Protein AF-A0A378MDT6-F1 (afdb_monomer)

Structure (mmCIF, N/CA/C/O backbone):
data_AF-A0A378MDT6-F1
#
_entry.id   AF-A0A378MDT6-F1
#
loop_
_atom_site.group_PDB
_atom_site.id
_atom_site.type_symbol
_atom_site.label_atom_id
_atom_site.label_alt_id
_atom_site.label_comp_id
_atom_site.label_asym_id
_atom_site.label_entity_id
_atom_site.label_seq_id
_atom_site.pdbx_PDB_ins_code
_atom_site.Cartn_x
_atom_site.Cartn_y
_atom_site.Cartn_z
_atom_site.occupancy
_atom_site.B_iso_or_equiv
_atom_site.auth_seq_id
_atom_site.auth_comp_id
_atom_site.auth_asym_id
_atom_site.auth_atom_id
_atom_site.pdbx_PDB_model_num
ATOM 1 N N . MET A 1 1 ? -18.831 38.011 53.183 1.00 43.97 1 MET A N 1
ATOM 2 C CA . MET A 1 1 ? -19.296 38.292 51.802 1.00 43.97 1 MET A CA 1
ATOM 3 C C . MET A 1 1 ? -18.831 37.272 50.741 1.00 43.97 1 MET A C 1
ATOM 5 O O . MET A 1 1 ? -19.316 37.333 49.619 1.00 43.97 1 MET A O 1
ATOM 9 N N . PHE A 1 2 ? -17.967 36.294 51.073 1.00 50.47 2 PHE A N 1
ATOM 10 C CA . PHE A 1 2 ? -17.431 35.309 50.110 1.00 50.47 2 PHE A CA 1
ATOM 11 C C . PHE A 1 2 ? -18.243 34.005 49.962 1.00 50.47 2 PHE A C 1
ATOM 13 O O . PHE A 1 2 ? -18.120 33.331 48.944 1.00 50.47 2 PHE A O 1
ATOM 20 N N . LYS A 1 3 ? -19.135 33.675 50.913 1.00 54.75 3 LYS A N 1
ATOM 21 C CA . LYS A 1 3 ? -19.922 32.421 50.893 1.00 54.75 3 LYS A CA 1
ATOM 22 C C . LYS A 1 3 ? -20.887 32.310 49.699 1.00 54.75 3 LYS A C 1
ATOM 24 O O . LYS A 1 3 ? -21.081 31.222 49.180 1.00 54.75 3 LYS A O 1
ATOM 29 N N . ARG A 1 4 ? -21.452 33.433 49.230 1.00 60.38 4 ARG A N 1
ATOM 30 C CA . ARG A 1 4 ? -22.371 33.453 48.073 1.00 60.38 4 ARG A CA 1
ATOM 31 C C . ARG A 1 4 ? -21.627 33.294 46.744 1.00 60.38 4 ARG A C 1
ATOM 33 O O . ARG A 1 4 ? -22.060 32.520 45.909 1.00 60.38 4 ARG A O 1
ATOM 40 N N . LYS A 1 5 ? -20.482 33.968 46.570 1.00 58.41 5 LYS A N 1
ATOM 41 C CA . LYS A 1 5 ? -19.664 33.891 45.343 1.00 58.41 5 LYS A CA 1
ATOM 42 C C . LYS A 1 5 ? -18.948 32.541 45.202 1.00 58.41 5 LYS A C 1
ATOM 44 O O . LYS A 1 5 ? -18.897 32.004 44.104 1.00 58.41 5 LYS A O 1
ATOM 49 N N . GLY A 1 6 ? -18.474 31.963 46.312 1.00 64.88 6 GLY A N 1
ATOM 50 C CA . GLY A 1 6 ? -17.881 30.620 46.322 1.00 64.88 6 GLY A CA 1
ATOM 51 C C . GLY A 1 6 ? -18.881 29.518 45.960 1.00 64.88 6 GLY A C 1
ATOM 52 O O . GLY A 1 6 ? -18.526 28.580 45.255 1.00 64.88 6 GLY A O 1
ATOM 53 N N . PHE A 1 7 ? -20.150 29.675 46.353 1.00 73.88 7 PHE A N 1
ATOM 54 C CA . PHE A 1 7 ? -21.223 28.764 45.953 1.00 73.88 7 PHE A CA 1
ATOM 55 C C . PHE A 1 7 ? -21.464 28.783 44.434 1.00 73.88 7 PHE A C 1
ATOM 57 O O . PHE A 1 7 ? -21.555 27.724 43.818 1.00 73.88 7 PHE A O 1
ATOM 64 N N . TYR A 1 8 ? -21.461 29.965 43.804 1.00 78.81 8 TYR A N 1
ATOM 65 C CA . TYR A 1 8 ? -21.581 30.077 42.344 1.00 78.81 8 TYR A CA 1
ATOM 66 C C . TYR A 1 8 ? -20.387 29.466 41.594 1.00 78.81 8 TYR A C 1
ATOM 68 O O . TYR A 1 8 ? -20.585 28.801 40.581 1.00 78.81 8 TYR A O 1
ATOM 76 N N . ILE A 1 9 ? -19.162 29.626 42.109 1.00 79.56 9 ILE A N 1
ATOM 77 C CA . ILE A 1 9 ? -17.958 29.013 41.517 1.00 79.56 9 ILE A CA 1
ATOM 78 C C . ILE A 1 9 ? -18.012 27.482 41.634 1.00 79.56 9 ILE A C 1
ATOM 80 O O . ILE A 1 9 ? -17.673 26.779 40.685 1.00 79.56 9 ILE A O 1
ATOM 84 N N . SER A 1 10 ? -18.507 26.958 42.759 1.00 76.44 10 SER A N 1
ATOM 85 C CA . SER A 1 10 ? -18.680 25.515 42.951 1.00 76.44 10 SER A CA 1
ATOM 86 C C . SER A 1 10 ? -19.732 24.920 42.011 1.00 76.44 10 SER A C 1
ATOM 88 O O . SER A 1 10 ? -19.520 23.830 41.489 1.00 76.44 10 SER A O 1
ATOM 90 N N . ILE A 1 11 ? -20.841 25.622 41.758 1.00 79.50 11 ILE A N 1
ATOM 91 C CA . ILE A 1 11 ? -21.872 25.170 40.810 1.00 79.50 11 ILE A CA 1
ATOM 92 C C . ILE A 1 11 ? -21.341 25.183 39.371 1.00 79.50 11 ILE A C 1
ATOM 94 O O . ILE A 1 11 ? -21.572 24.234 38.622 1.00 79.50 11 ILE A O 1
ATOM 98 N N . LEU A 1 12 ? -20.586 26.219 38.991 1.00 80.31 12 LEU A N 1
ATOM 99 C CA . LEU A 1 12 ? -19.986 26.321 37.659 1.00 80.31 12 LEU A CA 1
ATOM 100 C C . LEU A 1 12 ? -18.973 25.192 37.393 1.00 80.31 12 LEU A C 1
ATOM 102 O O . LEU A 1 12 ? -18.952 24.629 36.300 1.00 80.31 12 LEU A O 1
ATOM 106 N N . ALA A 1 13 ? -18.181 24.816 38.402 1.00 80.06 13 ALA A N 1
ATOM 107 C CA . ALA A 1 13 ? -17.231 23.708 38.308 1.00 80.06 13 ALA A CA 1
ATOM 108 C C . ALA A 1 13 ? -17.928 22.343 38.147 1.00 80.06 13 ALA A C 1
ATOM 110 O O . ALA A 1 13 ? -17.474 21.502 37.373 1.00 80.06 13 ALA A O 1
ATOM 111 N N . ILE A 1 14 ? -19.061 22.135 38.827 1.00 79.06 14 ILE A N 1
ATOM 112 C CA . ILE A 1 14 ? -19.852 20.900 38.714 1.00 79.06 14 ILE A CA 1
ATOM 113 C C . ILE A 1 14 ? -20.495 20.787 37.324 1.00 79.06 14 ILE A C 1
ATOM 115 O O . ILE A 1 14 ? -20.465 19.715 36.727 1.00 79.06 14 ILE A O 1
ATOM 119 N N . MET A 1 15 ? -21.007 21.888 36.766 1.00 76.12 15 MET A N 1
ATOM 120 C CA . MET A 1 15 ? -21.584 21.904 35.415 1.00 76.12 15 MET A CA 1
ATOM 121 C C . MET A 1 15 ? -20.553 21.506 34.344 1.00 76.12 15 MET A C 1
ATOM 123 O O . MET A 1 15 ? -20.869 20.747 33.431 1.00 76.12 15 MET A O 1
ATOM 127 N N . MET A 1 16 ? -19.304 21.968 34.477 1.00 73.69 16 MET A N 1
ATOM 128 C CA . MET A 1 16 ? -18.232 21.646 33.528 1.00 73.69 16 MET A CA 1
ATOM 129 C C . MET A 1 16 ? -17.856 20.149 33.555 1.00 73.69 16 MET A C 1
ATOM 131 O O . MET A 1 16 ? -17.535 19.576 32.515 1.00 73.69 16 MET A O 1
ATOM 135 N N . LEU A 1 17 ? -17.972 19.488 34.713 1.00 70.06 17 LEU A N 1
ATOM 136 C CA . LEU A 1 17 ? -17.738 18.044 34.854 1.00 70.06 17 LEU A CA 1
ATOM 137 C C . LEU A 1 17 ? -18.827 17.191 34.178 1.00 70.06 17 LEU A C 1
ATOM 139 O O . LEU A 1 17 ? -18.523 16.112 33.671 1.00 70.06 17 LEU A O 1
ATOM 143 N N . VAL A 1 18 ? -20.076 17.670 34.116 1.00 72.19 18 VAL A N 1
ATOM 144 C CA . VAL A 1 18 ? -21.192 16.952 33.462 1.00 72.19 18 VAL A CA 1
ATOM 145 C C . VAL A 1 18 ? -21.031 16.911 31.937 1.00 72.19 18 VAL A C 1
ATOM 147 O O . VAL A 1 18 ? -21.419 15.934 31.300 1.00 72.19 18 VAL A O 1
ATOM 150 N N . VAL A 1 19 ? -20.401 17.925 31.334 1.00 72.88 19 VAL A N 1
ATOM 151 C CA . VAL A 1 19 ? -20.134 17.934 29.882 1.00 72.88 19 VAL A CA 1
ATOM 152 C C . VAL A 1 19 ? -19.089 16.875 29.500 1.00 72.88 19 VAL A C 1
ATOM 154 O O . VAL A 1 19 ? -19.165 16.297 28.418 1.00 72.88 19 VAL A O 1
ATOM 157 N N . LEU A 1 20 ? -18.150 16.555 30.398 1.00 66.56 20 LEU A N 1
ATOM 158 C CA . LEU A 1 20 ? -17.096 15.572 30.131 1.00 66.56 20 LEU A CA 1
ATOM 159 C C . LEU A 1 20 ? -17.600 14.119 30.209 1.00 66.56 20 LEU A C 1
ATOM 161 O O . LEU A 1 20 ? -17.114 13.257 29.477 1.00 66.56 20 LEU A O 1
ATOM 165 N N . THR A 1 21 ? -18.601 13.830 31.048 1.00 69.25 21 THR A N 1
ATOM 166 C CA . THR A 1 21 ? -19.171 12.474 31.177 1.00 69.25 21 THR A CA 1
ATOM 167 C C . THR A 1 21 ? -20.159 12.120 30.061 1.00 69.25 21 THR A C 1
ATOM 169 O O . THR A 1 21 ? -20.397 10.937 29.823 1.00 69.25 21 THR A O 1
ATOM 172 N N . ALA A 1 22 ? -20.666 13.106 29.311 1.00 64.56 22 ALA A N 1
ATOM 173 C CA . ALA A 1 22 ? -21.559 12.893 28.167 1.00 64.56 22 ALA A CA 1
ATOM 174 C C . ALA A 1 22 ? -20.856 12.317 26.920 1.00 64.56 22 ALA A C 1
ATOM 176 O O . ALA A 1 22 ? -21.524 11.813 26.020 1.00 64.56 22 ALA A O 1
ATOM 177 N N . CYS A 1 23 ? -19.517 12.326 26.875 1.00 65.00 23 CYS A N 1
ATOM 178 C CA . CYS A 1 23 ? -18.753 11.647 25.823 1.00 65.00 23 CYS A CA 1
ATOM 179 C C . CYS A 1 23 ? -18.492 10.159 26.137 1.00 65.00 23 CYS A C 1
ATOM 181 O O . CYS A 1 23 ? -17.949 9.433 25.303 1.00 65.00 23 CYS A O 1
ATOM 183 N N . GLN A 1 24 ? -18.916 9.655 27.306 1.00 58.62 24 GLN A N 1
ATOM 184 C CA . GLN A 1 24 ? -18.985 8.213 27.525 1.00 58.62 24 GLN A CA 1
ATOM 185 C C . GLN A 1 24 ? -20.258 7.684 26.858 1.00 58.62 24 GLN A C 1
ATOM 187 O O . GLN A 1 24 ? -21.289 7.481 27.498 1.00 58.62 24 GLN A O 1
ATOM 192 N N . SER A 1 25 ? -20.170 7.442 25.549 1.00 51.56 25 SER A N 1
ATOM 193 C CA . SER A 1 25 ? -21.108 6.575 24.844 1.00 51.56 25 SER A CA 1
ATOM 194 C C . SER A 1 25 ? -21.061 5.196 25.505 1.00 51.56 25 SER A C 1
ATOM 196 O O . SER A 1 25 ? -20.218 4.350 25.199 1.00 51.56 25 SER A O 1
ATOM 198 N N . LYS A 1 26 ? -21.949 4.985 26.479 1.00 52.12 26 LYS A N 1
ATOM 199 C CA . LY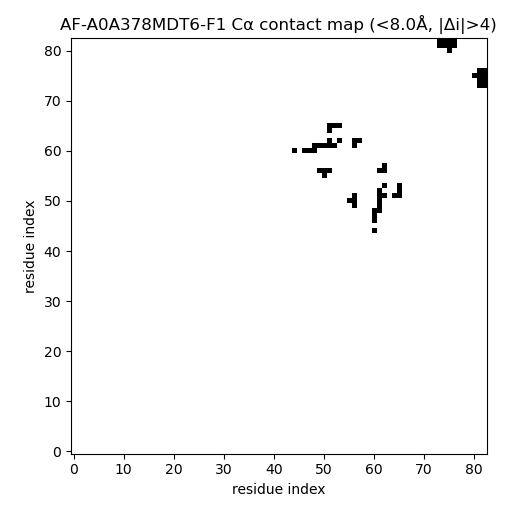S A 1 26 ? -22.216 3.688 27.086 1.00 52.12 26 LYS A CA 1
ATOM 200 C C . LYS A 1 26 ? -23.013 2.873 26.077 1.00 52.12 26 LYS A C 1
ATOM 202 O O . LYS A 1 26 ? -24.210 2.650 26.228 1.00 52.12 26 LYS A O 1
ATOM 207 N N . ASN A 1 27 ? -22.328 2.433 25.028 1.00 49.47 27 ASN A N 1
ATOM 208 C CA . ASN A 1 27 ? -22.768 1.274 24.285 1.00 49.47 27 ASN A CA 1
ATOM 209 C C . ASN A 1 27 ? -22.714 0.113 25.278 1.00 49.47 27 ASN A C 1
ATOM 211 O O . ASN A 1 27 ? -21.637 -0.380 25.616 1.00 49.47 27 ASN A O 1
ATOM 215 N N . THR A 1 28 ? -23.875 -0.313 25.778 1.00 52.25 28 THR A N 1
ATOM 216 C CA . THR A 1 28 ? -24.048 -1.675 26.286 1.00 52.25 28 THR A CA 1
ATOM 217 C C . THR A 1 28 ? -23.850 -2.599 25.093 1.00 52.25 28 THR A C 1
ATOM 219 O O . THR A 1 28 ? -24.793 -3.122 24.506 1.00 52.25 28 THR A O 1
ATOM 222 N N . THR A 1 29 ? -22.596 -2.768 24.687 1.00 50.97 29 THR A N 1
ATOM 223 C CA . THR A 1 29 ? -22.196 -3.862 23.830 1.00 50.97 29 THR A CA 1
ATOM 224 C C . THR A 1 29 ? -22.265 -5.068 24.739 1.00 50.97 29 THR A C 1
ATOM 226 O O . THR A 1 29 ? -21.330 -5.366 25.482 1.00 50.97 29 THR A O 1
ATOM 229 N N . GLN A 1 30 ? -23.424 -5.725 24.737 1.00 52.53 30 GLN A N 1
ATOM 230 C CA . GLN A 1 30 ? -23.527 -7.115 25.127 1.00 52.53 30 GLN A CA 1
ATOM 231 C C . GLN A 1 30 ? -22.396 -7.820 24.387 1.00 52.53 30 GLN A C 1
ATOM 233 O O . GLN A 1 30 ? -22.428 -7.956 23.163 1.00 52.53 30 GLN A O 1
ATOM 238 N N . SER A 1 31 ? -21.332 -8.140 25.124 1.00 51.28 31 SER A N 1
ATOM 239 C CA . SER A 1 31 ? -20.183 -8.857 24.601 1.00 51.28 31 SER A CA 1
ATOM 240 C C . SER A 1 31 ? -20.651 -10.283 24.369 1.00 51.28 31 SER A C 1
ATOM 242 O O . SER A 1 31 ? -20.378 -11.197 25.144 1.00 51.28 31 SER A O 1
ATOM 244 N N . ASN A 1 32 ? -21.421 -10.464 23.297 1.00 53.50 32 ASN A N 1
ATOM 245 C CA . ASN A 1 32 ? -21.467 -11.719 22.597 1.00 53.50 32 ASN A CA 1
ATOM 246 C C . ASN A 1 32 ? -20.035 -11.936 22.139 1.00 53.50 32 ASN A C 1
ATOM 248 O O . ASN A 1 32 ? -19.596 -11.439 21.101 1.00 53.50 32 ASN A O 1
ATOM 252 N N . LYS A 1 33 ? -19.304 -12.687 22.961 1.00 56.59 33 LYS A N 1
ATOM 253 C CA . LYS A 1 33 ? -18.062 -13.368 22.622 1.00 56.59 33 LYS A CA 1
ATOM 254 C C . LYS A 1 33 ? -18.399 -14.457 21.594 1.00 56.59 33 LYS A C 1
ATOM 256 O O . LYS A 1 33 ? -18.149 -15.635 21.803 1.00 56.59 33 LYS A O 1
ATOM 261 N N . ALA A 1 34 ? -19.055 -14.061 20.503 1.00 62.53 34 ALA A N 1
ATOM 262 C CA . ALA A 1 34 ? -19.164 -14.856 19.307 1.00 62.53 34 ALA A CA 1
ATOM 263 C C . ALA A 1 34 ? -17.725 -15.022 18.845 1.00 62.53 34 ALA A C 1
ATOM 265 O O . ALA A 1 34 ? -17.036 -14.033 18.587 1.00 62.53 34 ALA A O 1
ATOM 266 N N . ASN A 1 35 ? -17.257 -16.264 18.864 1.00 68.00 35 ASN A N 1
ATOM 267 C CA . ASN A 1 35 ? -15.970 -16.649 18.326 1.00 68.00 35 ASN A CA 1
ATOM 268 C C . ASN A 1 35 ? -15.957 -16.197 16.859 1.00 68.00 35 ASN A C 1
ATOM 270 O O . ASN A 1 35 ? -16.577 -16.837 16.010 1.00 68.00 35 ASN A O 1
ATOM 274 N N . LYS A 1 36 ? -15.413 -15.002 16.590 1.00 75.12 36 LYS A N 1
ATOM 275 C CA . LYS A 1 36 ? -15.474 -14.406 15.258 1.00 75.12 36 LYS A CA 1
ATOM 276 C C . LYS A 1 36 ? -14.647 -15.306 14.346 1.00 75.12 36 LYS A C 1
ATOM 278 O O . LYS A 1 36 ? -13.498 -15.586 14.695 1.00 75.12 36 LYS A O 1
ATOM 283 N N . PRO A 1 37 ? -15.204 -15.777 13.220 1.00 82.31 37 PRO A N 1
ATOM 284 C CA . PRO A 1 37 ? -14.424 -16.558 12.275 1.00 82.31 37 PRO A CA 1
ATOM 285 C C . PRO A 1 37 ? -13.199 -15.747 11.841 1.00 82.31 37 PRO A C 1
ATOM 287 O O . PRO A 1 37 ? -13.259 -14.516 11.757 1.00 82.31 37 PRO A O 1
ATOM 290 N N . ALA A 1 38 ? -12.084 -16.435 11.601 1.00 87.62 38 ALA A N 1
ATOM 291 C CA . ALA A 1 38 ? -10.858 -15.791 11.155 1.00 87.62 38 ALA A CA 1
ATOM 292 C C . ALA A 1 38 ? -11.124 -15.028 9.847 1.00 87.62 38 ALA A C 1
ATOM 294 O O . ALA A 1 38 ? -11.604 -15.602 8.870 1.00 87.62 38 ALA A O 1
ATOM 295 N N . GLN A 1 39 ? -10.823 -13.730 9.834 1.00 91.56 39 GLN A N 1
ATOM 296 C CA . GLN A 1 39 ? -10.953 -12.896 8.643 1.00 91.56 39 GLN A CA 1
ATOM 297 C C . GLN A 1 39 ? -9.713 -13.095 7.766 1.00 91.56 39 GLN A C 1
ATOM 299 O O . GLN A 1 39 ? -8.765 -12.317 7.823 1.00 91.56 39 GLN A O 1
ATOM 304 N N . VAL A 1 40 ? -9.713 -14.179 6.993 1.00 93.31 40 VAL A N 1
ATOM 305 C CA . VAL A 1 40 ? -8.636 -14.530 6.060 1.00 93.31 40 VAL A CA 1
ATOM 306 C C . VAL A 1 40 ? -9.176 -14.454 4.640 1.00 93.31 40 VAL A C 1
ATOM 308 O O . VAL A 1 40 ? -10.245 -14.986 4.347 1.00 93.31 40 VAL A O 1
ATOM 311 N N . VAL A 1 41 ? -8.432 -13.789 3.759 1.00 92.19 41 VAL A N 1
ATOM 312 C CA . VAL A 1 41 ? -8.751 -13.683 2.334 1.00 92.19 41 VAL A CA 1
ATOM 313 C C . VAL A 1 41 ? -7.616 -14.323 1.546 1.00 92.19 41 VAL A C 1
ATOM 315 O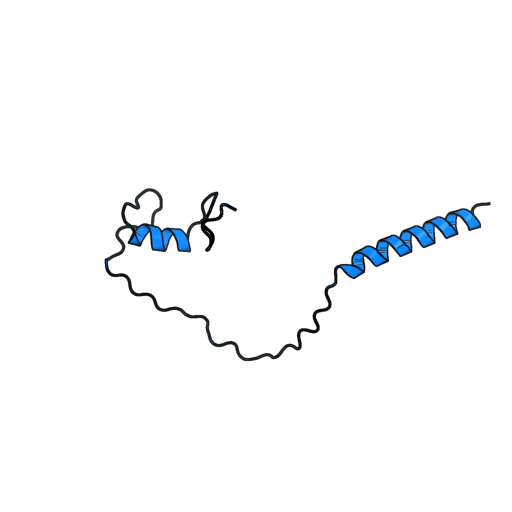 O . VAL A 1 41 ? -6.461 -13.943 1.709 1.00 92.19 41 VAL A O 1
ATOM 318 N N . ASN A 1 42 ? -7.955 -15.283 0.686 1.00 93.25 42 ASN A N 1
ATOM 319 C CA . ASN A 1 42 ? -7.014 -15.906 -0.241 1.00 93.25 42 ASN A CA 1
ATOM 320 C C . ASN A 1 42 ? -7.163 -15.233 -1.608 1.00 93.25 42 ASN A C 1
ATOM 322 O O . ASN A 1 42 ? -8.247 -15.263 -2.190 1.00 93.25 42 ASN A O 1
ATOM 326 N N . ILE A 1 43 ? -6.088 -14.623 -2.106 1.00 90.94 43 ILE A N 1
ATOM 327 C CA . ILE A 1 43 ? -6.060 -13.912 -3.391 1.00 90.94 43 ILE A CA 1
ATOM 328 C C . ILE A 1 43 ? -5.047 -14.604 -4.303 1.00 90.94 43 ILE A C 1
ATOM 330 O O . ILE A 1 43 ? -3.967 -14.984 -3.854 1.00 90.94 43 ILE A O 1
ATOM 334 N N . MET A 1 44 ? -5.406 -14.776 -5.574 1.00 92.69 44 MET A N 1
ATOM 335 C CA . MET A 1 44 ? -4.525 -15.314 -6.608 1.00 92.69 44 MET A CA 1
ATOM 336 C C . MET A 1 44 ? -4.148 -14.199 -7.579 1.00 92.69 44 MET A C 1
ATOM 338 O O . MET A 1 44 ? -5.023 -13.488 -8.071 1.00 92.69 44 MET A O 1
ATOM 342 N N . GLU A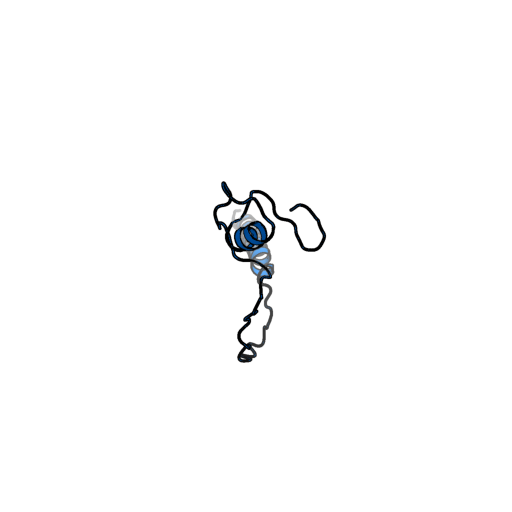 1 45 ? -2.856 -14.072 -7.863 1.00 89.06 45 GLU A N 1
ATOM 343 C CA . GLU A 1 45 ? -2.329 -13.148 -8.867 1.00 89.06 45 GLU A CA 1
ATOM 344 C C . GLU A 1 45 ? -2.042 -13.887 -10.175 1.00 89.06 45 GLU A C 1
ATOM 346 O O . GLU A 1 45 ? -1.633 -15.049 -10.175 1.00 89.0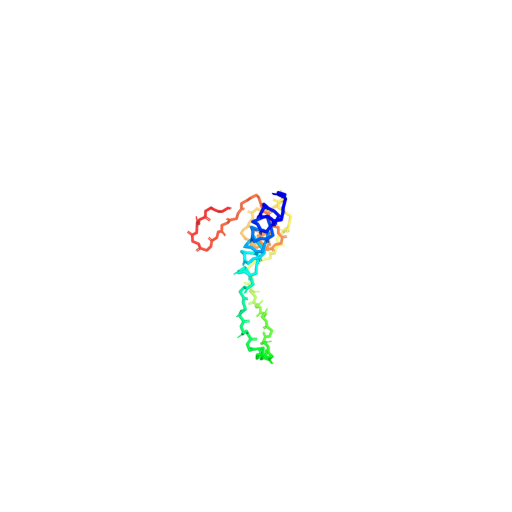6 45 GLU A O 1
ATOM 351 N N . THR A 1 46 ? -2.266 -13.216 -11.305 1.00 88.88 46 THR A N 1
ATOM 352 C CA . THR A 1 46 ? -2.114 -13.814 -12.645 1.00 88.88 46 THR A CA 1
ATOM 353 C C . THR A 1 46 ? -0.679 -13.786 -13.164 1.00 88.88 46 THR A C 1
ATOM 355 O O . THR A 1 46 ? -0.380 -14.420 -14.173 1.00 88.88 46 THR A O 1
ATOM 358 N N . SER A 1 47 ? 0.210 -13.035 -12.513 1.00 87.69 47 SER A N 1
ATOM 359 C CA . SER A 1 47 ? 1.618 -12.910 -12.894 1.00 87.69 47 SER A CA 1
ATOM 360 C C . SER A 1 47 ? 2.528 -12.882 -11.670 1.00 87.69 47 SER A C 1
ATOM 362 O O . SER A 1 47 ? 2.103 -12.519 -10.574 1.00 87.69 47 SER A O 1
ATOM 364 N N . ALA A 1 48 ? 3.797 -13.249 -11.864 1.00 86.69 48 ALA A N 1
ATOM 365 C CA . ALA A 1 48 ? 4.811 -13.169 -10.817 1.00 86.69 48 ALA A CA 1
ATOM 366 C C . ALA A 1 48 ? 5.028 -11.717 -10.363 1.00 86.69 48 ALA A C 1
ATOM 368 O O . ALA A 1 48 ? 4.909 -10.796 -11.169 1.00 86.69 48 ALA A O 1
ATOM 369 N N . LEU A 1 49 ? 5.374 -11.532 -9.085 1.00 88.50 49 LEU A N 1
ATOM 370 C CA . LEU A 1 49 ? 5.735 -10.236 -8.514 1.00 88.50 49 LEU A CA 1
ATOM 371 C C . LEU A 1 49 ? 7.176 -9.872 -8.913 1.00 88.50 49 LEU A C 1
ATOM 373 O O . LEU A 1 49 ? 8.098 -10.550 -8.457 1.00 88.50 49 LEU A O 1
ATOM 377 N N . PRO A 1 50 ? 7.406 -8.806 -9.700 1.00 84.25 50 PRO A N 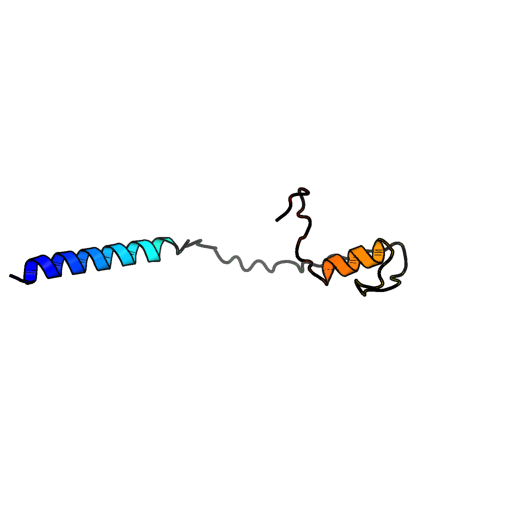1
ATOM 378 C CA . PRO A 1 50 ? 8.760 -8.462 -10.141 1.00 84.25 50 PRO A CA 1
ATOM 379 C C . PRO A 1 50 ? 9.558 -7.709 -9.070 1.00 84.25 50 PRO A C 1
ATOM 381 O O . PRO A 1 50 ? 10.743 -7.963 -8.875 1.00 84.25 50 PRO A O 1
ATOM 384 N N . SER A 1 51 ? 8.908 -6.788 -8.353 1.00 87.62 51 SER A N 1
ATOM 385 C CA . SER A 1 51 ? 9.497 -6.023 -7.248 1.00 87.62 51 SER A CA 1
ATOM 386 C C . SER A 1 51 ? 8.406 -5.489 -6.320 1.00 87.62 51 SER A C 1
ATOM 388 O O . SER A 1 51 ? 7.347 -5.073 -6.788 1.00 87.62 51 SER A O 1
ATOM 390 N N . ALA A 1 52 ? 8.667 -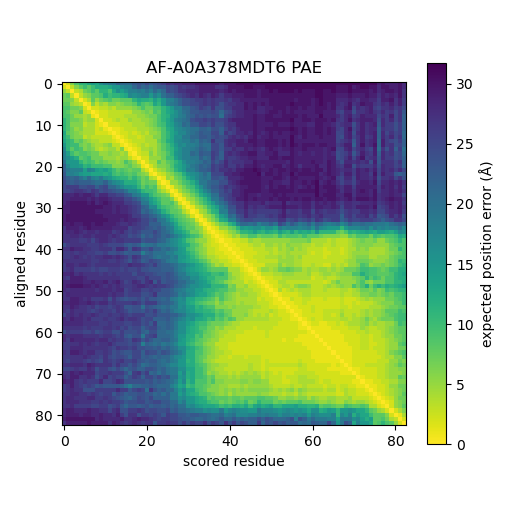5.476 -5.012 1.00 88.62 52 ALA A N 1
ATOM 391 C CA . ALA A 1 52 ? 7.805 -4.857 -3.998 1.00 88.62 52 ALA A CA 1
ATOM 392 C C . ALA A 1 52 ? 8.316 -3.475 -3.547 1.00 88.62 52 ALA A C 1
ATOM 394 O O . ALA A 1 52 ? 7.820 -2.924 -2.568 1.00 88.62 52 ALA A O 1
ATOM 395 N N . SER A 1 53 ? 9.330 -2.923 -4.225 1.00 91.44 53 SER A N 1
ATOM 396 C CA . SER A 1 53 ? 9.849 -1.592 -3.907 1.00 91.44 53 SER A CA 1
ATOM 397 C C . SER A 1 53 ? 9.043 -0.507 -4.631 1.00 91.44 53 SER A C 1
ATOM 399 O O . SER A 1 53 ? 8.954 -0.562 -5.860 1.00 91.44 53 SER A O 1
ATOM 401 N N . PRO A 1 54 ? 8.532 0.524 -3.931 1.00 89.94 54 PRO A N 1
ATOM 402 C CA . PRO A 1 54 ? 7.789 1.617 -4.558 1.00 89.94 54 PRO A CA 1
ATOM 403 C C . PRO A 1 54 ? 8.628 2.445 -5.538 1.00 89.94 54 PRO A C 1
ATOM 405 O O . PRO A 1 54 ? 8.069 3.074 -6.427 1.00 89.94 54 PRO A O 1
ATOM 408 N N . THR A 1 55 ? 9.959 2.425 -5.423 1.00 93.00 55 THR A N 1
ATOM 409 C CA . THR A 1 55 ? 10.859 3.142 -6.343 1.00 93.00 55 THR A CA 1
ATOM 410 C C . THR A 1 55 ? 11.187 2.369 -7.619 1.00 93.00 55 THR A C 1
ATOM 412 O O . THR A 1 55 ? 11.726 2.953 -8.553 1.00 93.00 55 THR A O 1
ATOM 415 N N . LEU A 1 56 ? 10.896 1.065 -7.661 1.00 93.19 56 LEU A N 1
ATOM 416 C CA . LEU A 1 56 ? 11.261 0.165 -8.764 1.00 93.19 56 LEU A CA 1
ATOM 417 C C . LEU A 1 56 ? 10.041 -0.523 -9.395 1.00 93.19 56 LEU A C 1
ATOM 419 O O . LEU A 1 56 ? 10.202 -1.362 -10.275 1.00 93.19 56 LEU A O 1
ATOM 423 N N . ALA A 1 57 ? 8.833 -0.234 -8.912 1.00 90.00 57 ALA A N 1
ATOM 424 C CA . ALA A 1 57 ? 7.609 -0.845 -9.406 1.00 90.00 57 ALA A CA 1
ATOM 425 C C . ALA A 1 57 ? 7.162 -0.219 -10.730 1.00 90.00 57 ALA A C 1
ATOM 427 O O . ALA A 1 57 ? 7.025 0.998 -10.834 1.00 90.00 57 ALA A O 1
ATOM 428 N N . ASP A 1 58 ? 6.882 -1.068 -11.717 1.00 91.94 58 ASP A N 1
ATOM 429 C CA . ASP A 1 58 ? 6.505 -0.669 -13.078 1.00 91.94 58 ASP A CA 1
ATOM 430 C C . ASP A 1 58 ? 5.209 -1.331 -13.586 1.00 91.94 58 ASP A C 1
ATOM 432 O O . ASP A 1 58 ? 4.752 -1.049 -14.692 1.00 91.94 58 ASP A O 1
ATOM 436 N N . ASN A 1 59 ? 4.587 -2.203 -12.787 1.00 90.00 59 ASN A N 1
ATOM 437 C CA . ASN A 1 59 ? 3.447 -3.021 -13.198 1.00 90.00 59 ASN A CA 1
ATOM 438 C C . ASN A 1 59 ? 2.345 -3.078 -12.126 1.00 90.00 59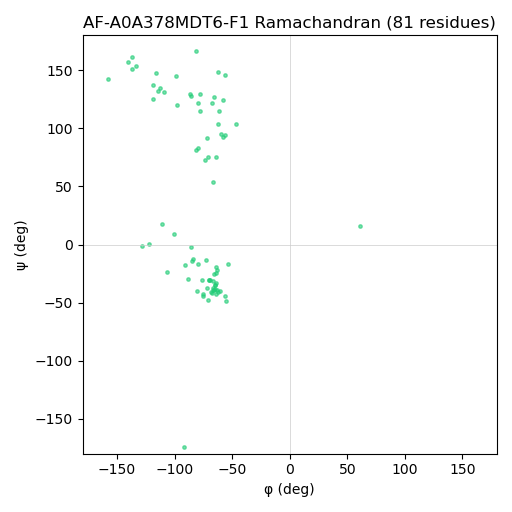 ASN A C 1
ATOM 440 O O . ASN A 1 59 ? 2.563 -2.833 -10.938 1.00 90.00 59 ASN A O 1
ATOM 444 N N . SER A 1 60 ? 1.135 -3.456 -12.552 1.00 91.12 60 SER A N 1
ATOM 445 C CA . SER A 1 60 ? -0.058 -3.440 -11.691 1.00 91.12 60 SER A CA 1
ATOM 446 C C . SER A 1 60 ? -0.026 -4.432 -10.520 1.00 91.12 60 SER A C 1
ATOM 448 O O . SER A 1 60 ? -0.691 -4.190 -9.514 1.00 91.12 60 SER A O 1
ATOM 450 N N . VAL A 1 61 ? 0.722 -5.536 -10.621 1.00 92.50 61 VAL A N 1
ATOM 451 C CA . VAL A 1 61 ? 0.834 -6.527 -9.537 1.00 92.50 61 VAL A CA 1
ATOM 452 C C . VAL A 1 61 ? 1.731 -5.989 -8.428 1.00 92.50 61 VAL A C 1
ATOM 454 O O . VAL A 1 61 ? 1.348 -6.018 -7.259 1.00 92.50 61 VAL A O 1
ATOM 457 N N . SER A 1 62 ? 2.862 -5.381 -8.791 1.00 92.50 62 SER A N 1
ATOM 458 C CA . SER A 1 62 ? 3.707 -4.636 -7.856 1.00 92.50 62 SER A CA 1
ATOM 459 C C . SER A 1 62 ? 2.920 -3.547 -7.129 1.00 92.50 62 SER A C 1
ATOM 461 O O . SER A 1 62 ? 2.953 -3.498 -5.900 1.00 92.50 62 SER A O 1
ATOM 463 N N . PHE A 1 63 ? 2.148 -2.724 -7.852 1.00 91.56 63 PHE A N 1
ATOM 464 C CA . PHE A 1 63 ? 1.348 -1.663 -7.226 1.00 91.56 63 PHE A CA 1
ATOM 465 C C . PHE A 1 63 ? 0.247 -2.197 -6.299 1.00 91.56 63 PHE A C 1
ATOM 467 O O . PHE A 1 63 ? -0.004 -1.600 -5.254 1.00 91.56 63 PHE A O 1
ATOM 474 N N . ARG A 1 64 ? -0.377 -3.341 -6.614 1.00 92.25 64 ARG A N 1
ATOM 475 C CA . ARG A 1 64 ? -1.367 -3.987 -5.732 1.00 92.25 64 ARG A CA 1
ATOM 476 C C . ARG A 1 64 ? -0.780 -4.417 -4.395 1.00 92.25 64 ARG A C 1
ATOM 478 O O . ARG A 1 64 ? -1.437 -4.249 -3.369 1.00 92.25 64 ARG A O 1
ATOM 485 N N . VAL A 1 65 ? 0.435 -4.962 -4.403 1.00 93.06 65 VAL A N 1
ATOM 486 C CA . VAL A 1 65 ? 1.143 -5.338 -3.174 1.00 93.06 65 VAL A CA 1
ATOM 487 C C . VAL A 1 65 ? 1.593 -4.088 -2.426 1.00 93.06 65 VAL A C 1
ATOM 489 O O . VAL A 1 65 ? 1.312 -3.959 -1.239 1.00 93.06 65 VAL A O 1
ATOM 492 N N . ILE A 1 66 ? 2.217 -3.133 -3.121 1.00 94.56 66 ILE A N 1
ATOM 493 C CA . ILE A 1 66 ? 2.702 -1.874 -2.537 1.00 94.56 66 ILE A CA 1
ATOM 494 C C . ILE A 1 66 ? 1.576 -1.114 -1.840 1.00 94.56 66 ILE A C 1
ATOM 496 O O . ILE A 1 66 ? 1.758 -0.696 -0.704 1.00 94.56 66 ILE A O 1
ATOM 500 N N . ASN A 1 67 ? 0.394 -1.016 -2.449 1.00 92.19 67 ASN A N 1
ATOM 501 C CA . ASN A 1 67 ? -0.757 -0.354 -1.837 1.00 92.19 67 ASN A CA 1
ATOM 502 C C . ASN A 1 67 ? -1.252 -1.052 -0.558 1.00 92.19 67 ASN A C 1
ATOM 504 O O . ASN A 1 67 ? -1.945 -0.421 0.233 1.00 92.19 67 ASN A O 1
ATOM 508 N N . GLN A 1 68 ? -0.913 -2.321 -0.322 1.00 91.38 68 GLN A N 1
ATOM 509 C CA . GLN A 1 68 ? -1.264 -3.026 0.915 1.00 91.38 68 GLN A CA 1
ATOM 510 C C . GLN A 1 68 ? -0.221 -2.846 2.026 1.00 91.38 68 GLN A C 1
ATOM 512 O O . GLN A 1 68 ? -0.587 -2.881 3.198 1.00 91.38 68 GLN A O 1
ATOM 517 N N . ILE A 1 69 ? 1.057 -2.651 1.682 1.00 93.00 69 ILE A N 1
ATOM 518 C CA . ILE A 1 69 ? 2.166 -2.593 2.656 1.00 93.00 69 ILE A CA 1
ATOM 519 C C . ILE A 1 69 ? 2.719 -1.177 2.891 1.00 93.00 69 ILE A C 1
ATOM 521 O O . ILE A 1 69 ? 3.291 -0.919 3.946 1.00 93.00 69 ILE A O 1
ATOM 525 N N . PHE A 1 70 ? 2.541 -0.257 1.939 1.00 92.88 70 PHE A N 1
ATOM 526 C CA . PHE A 1 70 ? 2.963 1.143 2.024 1.00 92.88 70 PHE A CA 1
ATOM 527 C C . PHE A 1 70 ? 1.755 2.085 1.984 1.00 92.88 70 PHE A C 1
ATOM 529 O O . PHE A 1 70 ? 0.754 1.800 1.327 1.00 92.88 70 PHE A O 1
ATOM 536 N N . GLU A 1 71 ? 1.874 3.217 2.682 1.00 90.69 71 GLU A N 1
ATOM 537 C CA . GLU A 1 71 ? 0.953 4.364 2.685 1.00 90.69 71 GLU A CA 1
ATOM 538 C C . GLU A 1 71 ? 1.659 5.562 2.032 1.00 90.69 71 GLU A C 1
ATOM 540 O O . GLU A 1 71 ? 2.814 5.848 2.356 1.00 90.69 71 GLU A O 1
ATOM 545 N N . GLY A 1 72 ? 0.973 6.276 1.139 1.00 89.94 72 GLY A N 1
ATOM 546 C CA . GLY A 1 72 ? 1.410 7.590 0.665 1.00 89.94 72 GLY A CA 1
ATO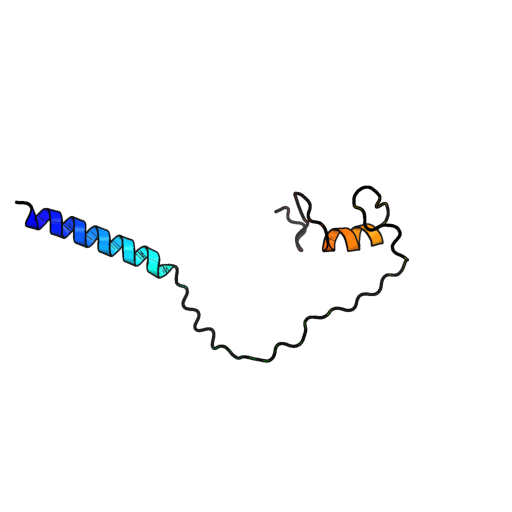M 547 C C . GLY A 1 72 ? 0.809 8.722 1.501 1.00 89.94 72 GLY A C 1
ATOM 548 O O . GLY A 1 72 ? 0.100 8.484 2.471 1.00 89.94 72 GLY A O 1
ATOM 549 N N . LEU A 1 73 ? 1.038 9.970 1.083 1.00 93.75 73 LEU A N 1
ATOM 550 C CA . LEU A 1 73 ? 0.365 11.136 1.681 1.00 93.75 73 LEU A CA 1
ATOM 551 C C . LEU A 1 73 ? -1.156 11.122 1.466 1.00 93.75 73 LEU A C 1
ATOM 553 O O . LEU A 1 73 ? -1.880 11.745 2.229 1.00 93.75 73 LEU A O 1
ATOM 557 N N . TYR A 1 74 ? -1.608 10.435 0.417 1.00 88.56 74 TYR A N 1
ATOM 558 C CA . TYR A 1 74 ? -3.007 10.277 0.047 1.00 88.56 74 TYR A CA 1
ATOM 559 C C . TYR A 1 74 ? -3.274 8.830 -0.347 1.00 88.56 74 TYR A C 1
ATOM 561 O O . TYR A 1 74 ? -2.397 8.143 -0.886 1.00 88.56 74 TYR A O 1
ATOM 569 N N . ARG A 1 75 ? -4.516 8.394 -0.132 1.00 86.94 75 ARG A N 1
ATOM 570 C CA . ARG A 1 75 ? -5.044 7.128 -0.637 1.00 86.94 75 ARG A CA 1
ATOM 571 C C . ARG A 1 75 ? -6.415 7.328 -1.256 1.00 86.94 75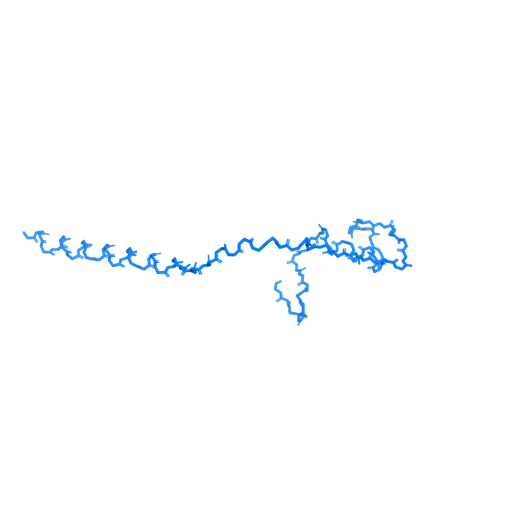 ARG A C 1
ATOM 573 O O . ARG A 1 75 ? -7.163 8.221 -0.876 1.00 86.94 75 ARG A O 1
ATOM 580 N N . LEU A 1 76 ? -6.743 6.447 -2.191 1.00 87.88 76 LEU A N 1
ATOM 581 C CA . LEU A 1 76 ? -8.085 6.359 -2.742 1.00 87.88 76 LEU A CA 1
ATOM 582 C C . LEU A 1 76 ? -8.968 5.578 -1.767 1.00 87.88 76 LEU A C 1
ATOM 584 O O . LEU A 1 76 ? -8.668 4.427 -1.441 1.00 87.88 76 LEU A O 1
ATOM 588 N N . ASP A 1 77 ? -10.049 6.203 -1.304 1.00 87.12 77 ASP A N 1
ATOM 589 C CA . ASP A 1 77 ? -11.129 5.488 -0.628 1.00 87.12 77 ASP A CA 1
ATOM 590 C C . ASP A 1 77 ? -12.077 4.848 -1.660 1.00 87.12 77 ASP A C 1
ATOM 592 O O . ASP A 1 77 ? -12.073 5.181 -2.844 1.00 87.12 77 ASP A O 1
ATOM 596 N N . LYS A 1 78 ? -12.949 3.945 -1.206 1.00 87.12 78 LYS A N 1
ATOM 597 C CA . LYS A 1 78 ? -13.893 3.150 -2.016 1.00 87.12 78 LYS A CA 1
ATOM 598 C C . LYS A 1 78 ? -14.798 3.956 -2.953 1.00 87.12 78 LYS A C 1
ATOM 600 O O . LYS A 1 78 ? -15.462 3.367 -3.800 1.00 87.12 78 LYS A O 1
ATOM 605 N N . LYS A 1 79 ? -14.916 5.264 -2.733 1.00 86.69 79 LYS A N 1
ATOM 606 C CA . LYS A 1 79 ? -15.767 6.174 -3.507 1.00 86.69 79 LYS A CA 1
ATOM 607 C C . LYS A 1 79 ? -14.981 7.163 -4.364 1.00 86.69 79 LYS A C 1
ATOM 609 O O . LYS A 1 79 ? -15.554 8.168 -4.761 1.00 86.69 79 LYS A O 1
ATOM 614 N N . GLU A 1 80 ? -13.700 6.897 -4.619 1.00 68.19 80 GLU A N 1
ATOM 615 C CA . GLU A 1 80 ? -12.811 7.791 -5.379 1.00 68.19 80 GLU A CA 1
ATOM 616 C C . GLU A 1 80 ? -12.631 9.175 -4.715 1.00 68.19 80 GLU A C 1
ATOM 618 O O . GLU A 1 80 ? -12.184 10.133 -5.342 1.00 68.19 80 GLU A O 1
ATOM 623 N N . ASN A 1 81 ? -12.990 9.307 -3.434 1.00 58.81 81 ASN A N 1
ATOM 624 C CA . ASN A 1 81 ? -12.904 10.569 -2.708 1.00 58.81 81 ASN A CA 1
ATOM 625 C C . ASN A 1 81 ? -11.500 10.726 -2.110 1.00 58.81 81 ASN A C 1
ATOM 627 O O . ASN A 1 81 ? -11.019 9.825 -1.423 1.00 58.81 81 ASN A O 1
ATOM 631 N N . HIS A 1 82 ? -10.866 11.878 -2.348 1.00 54.09 82 HIS A N 1
ATOM 632 C CA . HIS A 1 82 ? -9.625 12.271 -1.678 1.00 54.09 82 HIS A CA 1
ATOM 633 C C . HIS A 1 82 ? -9.908 12.536 -0.189 1.00 54.09 82 HIS A C 1
ATOM 635 O O . HIS A 1 82 ? -10.735 13.388 0.142 1.00 54.09 82 HIS A O 1
ATOM 641 N N . SER A 1 83 ? -9.227 11.818 0.702 1.00 51.25 83 SER A N 1
ATOM 642 C CA . SER A 1 83 ? -9.049 12.186 2.115 1.00 51.25 83 SER A CA 1
ATOM 643 C C . SER A 1 83 ? -7.575 12.379 2.405 1.00 51.25 83 SER A C 1
ATOM 645 O O . SER A 1 83 ? -6.776 11.602 1.834 1.00 51.25 83 SER A O 1
#

Sequence (83 aa):
MFKRKGFYISILAIMMLVVLTACQSKNTTQSNKANKPAQVVNIMETSALPSASPTLADNSVSFRVINQIFEGLYRLDKKENHS

Foldseek 3Di:
DCPVVVVVVVVVVVVVVVVVCVVPPPPPPPPPPPVDPDPDDDDDDPDDAPDCDPVPDDDDVSVVNVVVVDDDPWDQDPVSDTD

Secondary structure (DSSP, 8-state):
--HHHHHHHHHHHHHHHHHHHTT------------PPP-------SS------TTT--SHHHHHHHHHH---S--B-TTS-B-

Mean predicted aligned error: 16.5 Å

Solvent-accessible surface area (backbone atoms only — not comparable to full-atom values): 5718 Å² total; per-residue (Å²): 132,60,71,67,58,53,51,54,53,54,52,54,56,52,56,58,54,56,63,63,58,68,72,61,77,78,71,82,67,75,78,72,80,65,82,71,74,83,94,76,82,91,82,87,75,96,66,85,76,87,41,76,44,86,90,70,48,87,50,73,64,22,49,59,52,33,64,73,78,52,83,68,97,58,56,80,45,101,81,76,47,86,98

pLDDT: mean 77.57, std 15.24, range [43.97, 94.56]

Organism: Listeria grayi (NCBI:txid1641)

Radius of gyration: 27.21 Å; Cα contacts (8 Å, |Δi|>4): 31; chains: 1; bounding box: 35×55×65 Å